Protein AF-A0A7Z9Y527-F1 (afdb_monomer)

Secondary structure (DSSP, 8-state):
----S--HHHHHHHHHHSPTT------------SS----TT--S----HHHHHHHHHHHHHHHHHHTT----------

Solvent-accessible surface area (backbone atoms only — not comparable to full-atom values): 5442 Å² total; per-residue (Å²): 135,94,80,89,71,82,53,71,68,59,50,51,53,48,63,72,71,48,65,84,93,62,90,79,86,84,85,84,85,87,82,67,47,80,60,50,89,71,63,92,86,56,92,65,83,89,46,35,23,58,57,53,47,50,58,48,47,64,62,49,46,59,62,40,47,75,71,76,46,77,88,88,78,89,82,87,86,130

Radius of gyration: 15.47 Å; Cα contacts (8 Å, |Δi|>4): 25; chains: 1; bounding box: 32×27×40 Å

pLDDT: mean 92.59, std 7.53, range [50.88, 97.81]

Mean predicted aligned error: 4.06 Å

Sequence (78 aa):
MKTIRPTPEKLQAFMTAVPDDTPLVMLNLLKYRQEAAYPAEYEGEACSGREAYQRYSAAAMGYVTAVNGRVLWVKLFG

Foldseek 3Di:
DDDDDDDPVVVVVVVVVDDPPDDDDDDDDDDWAQWDDDDPPDPDDTDTRVVVVVVVCVVVVVVCVVVVHDDPDDDDDD

Structure (mmCIF, N/CA/C/O backbone):
data_AF-A0A7Z9Y527-F1
#
_entry.id   AF-A0A7Z9Y527-F1
#
loop_
_atom_site.group_PDB
_atom_site.id
_atom_site.type_symbol
_atom_site.label_atom_id
_atom_site.label_alt_id
_atom_site.label_comp_id
_atom_si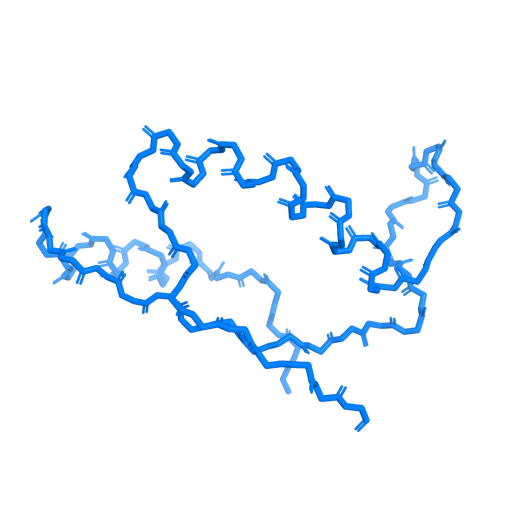te.label_asym_id
_atom_site.label_entity_id
_atom_site.label_seq_id
_atom_site.pdbx_PDB_ins_code
_atom_site.Cartn_x
_atom_site.Cartn_y
_atom_site.Cartn_z
_atom_site.occupancy
_atom_site.B_iso_or_equiv
_atom_site.auth_seq_id
_atom_site.auth_comp_id
_atom_site.auth_asym_id
_atom_site.auth_atom_id
_atom_site.pdbx_PDB_model_num
ATOM 1 N N . MET A 1 1 ? 7.149 14.948 -4.732 1.00 50.88 1 MET A N 1
ATOM 2 C CA . MET A 1 1 ? 7.727 13.965 -3.789 1.00 50.88 1 MET A CA 1
ATOM 3 C C . MET A 1 1 ? 7.344 12.562 -4.261 1.00 50.88 1 MET A C 1
ATOM 5 O O . MET A 1 1 ? 6.163 12.343 -4.494 1.00 50.88 1 MET A O 1
ATOM 9 N N . LYS A 1 2 ? 8.300 11.654 -4.518 1.00 68.69 2 LYS A N 1
ATOM 10 C CA . LYS A 1 2 ? 8.008 10.248 -4.872 1.00 68.69 2 LYS A CA 1
ATOM 11 C C . LYS A 1 2 ? 8.114 9.409 -3.596 1.00 68.69 2 LYS A C 1
ATOM 13 O O . LYS A 1 2 ? 9.212 9.011 -3.228 1.00 68.69 2 LYS A O 1
ATOM 18 N N . THR A 1 3 ? 7.001 9.176 -2.912 1.00 82.62 3 THR A N 1
ATOM 19 C CA . THR A 1 3 ? 6.960 8.336 -1.706 1.00 82.62 3 THR A CA 1
ATOM 20 C C . THR A 1 3 ? 6.251 7.036 -2.056 1.00 82.62 3 THR A C 1
ATOM 22 O O . THR A 1 3 ? 5.091 7.069 -2.447 1.00 82.62 3 THR A O 1
ATOM 25 N N . ILE A 1 4 ? 6.968 5.910 -1.981 1.00 89.00 4 ILE A N 1
ATOM 26 C CA . ILE A 1 4 ? 6.441 4.572 -2.323 1.00 89.00 4 ILE A CA 1
ATOM 27 C C . ILE A 1 4 ? 6.370 3.677 -1.078 1.00 89.00 4 ILE A C 1
ATOM 29 O O . ILE A 1 4 ? 5.488 2.835 -0.977 1.00 89.00 4 ILE A O 1
ATOM 33 N N . ARG A 1 5 ? 7.283 3.868 -0.116 1.00 90.31 5 ARG A N 1
ATOM 34 C CA . ARG A 1 5 ? 7.339 3.120 1.145 1.00 90.31 5 ARG A CA 1
ATOM 35 C C . ARG A 1 5 ? 7.454 4.092 2.325 1.00 90.31 5 ARG A C 1
ATOM 37 O O . ARG A 1 5 ? 8.169 5.091 2.184 1.00 90.31 5 ARG A O 1
ATOM 44 N N . PRO A 1 6 ? 6.776 3.838 3.458 1.00 91.00 6 PRO A N 1
ATOM 45 C CA . PRO A 1 6 ? 7.062 4.549 4.701 1.00 91.00 6 P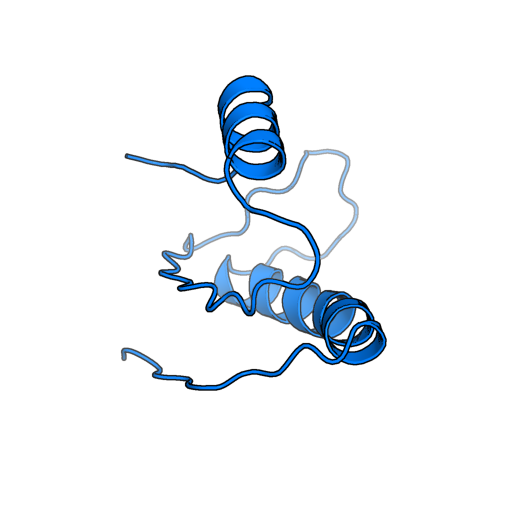RO A CA 1
ATOM 46 C C . PRO A 1 6 ? 8.485 4.221 5.179 1.00 91.00 6 PRO A C 1
ATOM 48 O O . PRO A 1 6 ? 9.025 3.166 4.844 1.00 91.00 6 PRO A O 1
ATOM 51 N N . THR A 1 7 ? 9.102 5.117 5.958 1.00 93.94 7 THR A N 1
ATOM 52 C CA . THR A 1 7 ? 10.346 4.770 6.662 1.00 93.94 7 THR A CA 1
ATOM 53 C C . THR A 1 7 ? 10.022 3.881 7.865 1.00 93.94 7 THR A C 1
ATOM 55 O O . THR A 1 7 ? 8.916 3.993 8.410 1.00 93.94 7 THR A O 1
ATOM 58 N N . PRO A 1 8 ? 10.959 3.025 8.310 1.00 94.81 8 PRO A N 1
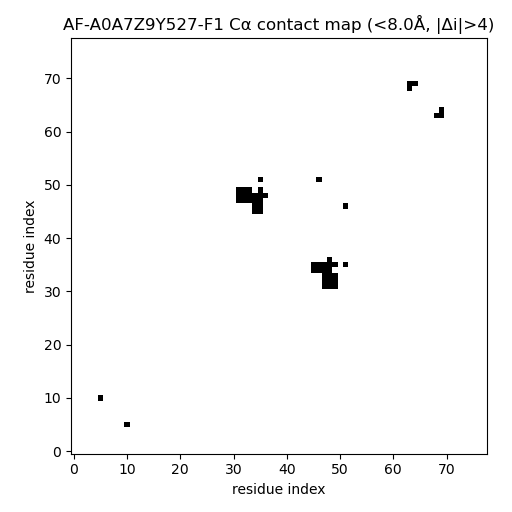ATOM 59 C CA . PRO A 1 8 ? 10.769 2.222 9.514 1.00 94.81 8 PRO A CA 1
ATOM 60 C C . PRO A 1 8 ? 10.411 3.065 10.743 1.00 94.81 8 PRO A C 1
ATOM 62 O O . PRO A 1 8 ? 9.489 2.697 11.465 1.00 94.81 8 PRO A O 1
ATOM 65 N N . GLU A 1 9 ? 11.044 4.233 10.942 1.00 96.38 9 GLU A N 1
ATOM 66 C CA . GLU A 1 9 ? 10.742 5.066 12.117 1.00 96.38 9 GLU A CA 1
ATOM 67 C C . GLU A 1 9 ? 9.316 5.620 12.077 1.00 96.38 9 GLU A C 1
ATOM 69 O O . GLU A 1 9 ? 8.636 5.649 13.098 1.00 96.38 9 GLU A O 1
ATOM 74 N N . LYS A 1 10 ? 8.827 6.027 10.896 1.00 94.25 10 LYS A N 1
ATOM 75 C CA . LYS A 1 10 ? 7.447 6.513 10.746 1.00 94.25 10 LYS A CA 1
ATOM 76 C C . LYS A 1 10 ? 6.425 5.410 10.981 1.00 94.25 10 LYS A C 1
ATOM 78 O O . LYS A 1 10 ? 5.383 5.679 11.573 1.00 94.25 10 LYS A O 1
ATOM 83 N N . LEU A 1 11 ? 6.715 4.194 10.519 1.00 94.12 11 LEU A N 1
ATOM 84 C CA . LEU A 1 11 ? 5.848 3.047 10.765 1.00 94.12 11 LEU A CA 1
ATOM 85 C C . LEU A 1 11 ? 5.804 2.722 12.261 1.00 94.12 11 LEU A C 1
ATOM 87 O O . LEU A 1 11 ? 4.721 2.590 12.816 1.00 94.12 11 LEU A O 1
ATOM 91 N N . GLN A 1 12 ? 6.958 2.672 12.927 1.00 96.00 12 GLN A N 1
ATOM 92 C CA . GLN A 1 12 ? 7.020 2.399 14.361 1.00 96.00 12 GLN A CA 1
ATOM 93 C C . GLN A 1 12 ? 6.326 3.488 15.186 1.00 96.00 12 GLN A C 1
ATOM 95 O O . GLN A 1 12 ? 5.532 3.170 16.064 1.00 96.00 12 GLN A O 1
ATOM 100 N N . ALA A 1 13 ? 6.549 4.765 14.863 1.00 96.25 13 ALA A N 1
ATOM 101 C CA . ALA A 1 13 ? 5.865 5.874 15.522 1.00 96.25 13 ALA A CA 1
ATOM 102 C C . ALA A 1 13 ? 4.337 5.784 15.379 1.00 96.25 13 ALA A C 1
ATOM 104 O O . ALA A 1 13 ? 3.623 6.039 16.344 1.00 96.25 13 ALA A O 1
ATOM 105 N N . PHE A 1 14 ? 3.833 5.390 14.203 1.00 93.88 14 PHE A N 1
ATOM 106 C CA . PHE A 1 14 ? 2.402 5.167 13.991 1.00 93.88 14 PHE A CA 1
ATOM 107 C C . PHE A 1 14 ? 1.867 4.019 14.858 1.00 93.88 14 PHE A C 1
ATOM 109 O O . PHE A 1 14 ? 0.874 4.208 15.554 1.00 93.88 14 PHE A O 1
ATOM 116 N N . MET A 1 15 ? 2.552 2.870 14.864 1.00 92.31 15 MET A N 1
ATOM 117 C CA . MET A 1 15 ? 2.149 1.693 15.646 1.00 92.31 15 MET A CA 1
ATOM 118 C C . MET A 1 15 ? 2.153 1.958 17.159 1.00 92.31 15 MET A C 1
ATOM 120 O O . MET A 1 15 ? 1.328 1.406 17.871 1.00 92.31 15 MET A O 1
ATOM 124 N N . THR A 1 16 ? 3.053 2.811 17.656 1.00 95.25 16 THR A N 1
ATOM 125 C CA . THR A 1 16 ? 3.081 3.208 19.075 1.00 95.25 16 THR A CA 1
ATOM 126 C C . THR A 1 16 ? 1.988 4.220 19.423 1.00 95.25 16 THR A C 1
ATOM 128 O O . THR A 1 16 ? 1.495 4.236 20.548 1.00 95.25 16 THR A O 1
ATOM 131 N N . ALA A 1 17 ? 1.646 5.116 18.494 1.00 95.31 17 ALA A N 1
ATOM 132 C CA . ALA A 1 17 ? 0.720 6.216 18.752 1.00 95.31 17 ALA A CA 1
ATOM 133 C C . ALA A 1 17 ? -0.759 5.822 18.619 1.00 95.31 17 ALA A C 1
ATOM 135 O O . ALA A 1 17 ? -1.612 6.471 19.225 1.00 95.31 17 ALA A O 1
ATOM 136 N N . VAL A 1 18 ? -1.073 4.810 17.809 1.00 93.19 18 VAL A N 1
ATOM 137 C CA . VAL A 1 18 ? -2.449 4.357 17.578 1.00 93.19 18 VAL A CA 1
ATOM 138 C C . VAL A 1 18 ? -2.750 3.165 18.487 1.00 93.19 18 VAL A C 1
ATOM 140 O O . VAL A 1 18 ? -2.068 2.152 18.366 1.00 93.19 18 VAL A O 1
ATOM 143 N N . PRO A 1 19 ? -3.761 3.251 19.372 1.00 93.69 19 PRO A N 1
ATOM 144 C CA . PRO A 1 19 ? -4.173 2.115 20.185 1.00 93.69 19 PRO A CA 1
ATOM 145 C C . PRO A 1 19 ? -4.664 0.947 19.331 1.00 93.69 19 PRO A C 1
ATOM 147 O O . PRO A 1 19 ? -5.294 1.156 18.286 1.00 93.69 19 PRO A O 1
ATOM 150 N N . ASP A 1 20 ? -4.458 -0.267 19.835 1.00 89.75 20 ASP A N 1
ATOM 151 C CA . ASP A 1 20 ? -5.036 -1.477 19.255 1.00 89.75 20 ASP A CA 1
ATOM 152 C C . ASP A 1 20 ? -6.565 -1.351 19.115 1.00 89.75 20 ASP A C 1
ATOM 154 O O . ASP A 1 20 ? -7.218 -0.570 19.812 1.00 89.75 20 ASP A O 1
ATOM 158 N N . ASP A 1 21 ? -7.132 -2.087 18.158 1.00 88.75 21 ASP A N 1
ATOM 159 C CA . ASP A 1 21 ? -8.568 -2.118 17.839 1.00 88.75 21 ASP A CA 1
ATOM 160 C C . ASP A 1 21 ? -9.207 -0.768 17.450 1.00 88.75 21 ASP A C 1
ATOM 162 O O . ASP A 1 21 ? -10.428 -0.663 17.300 1.00 88.75 21 ASP A O 1
ATOM 166 N N . THR A 1 22 ? -8.402 0.268 17.198 1.00 92.50 22 THR A N 1
ATOM 167 C CA . THR A 1 22 ? -8.890 1.539 16.650 1.00 92.50 22 THR A CA 1
ATOM 168 C C . THR A 1 22 ? -9.249 1.381 15.164 1.00 92.50 22 THR A C 1
ATOM 170 O O . THR A 1 22 ? -8.378 1.034 14.361 1.00 92.50 22 THR A O 1
ATOM 173 N N . PRO A 1 23 ? -10.490 1.687 14.729 1.00 92.06 23 PRO A N 1
ATOM 174 C CA . PRO A 1 23 ? -10.839 1.658 13.312 1.00 92.06 23 PRO A CA 1
ATOM 175 C C . PRO A 1 23 ? -10.038 2.689 12.509 1.00 92.06 23 PRO A C 1
ATOM 177 O O . PRO A 1 23 ? -10.057 3.884 12.807 1.00 92.06 23 PRO A O 1
ATOM 180 N N . LEU A 1 24 ? -9.377 2.235 11.444 1.00 93.19 24 LEU A N 1
ATOM 181 C CA . LEU A 1 24 ? -8.556 3.076 10.574 1.00 93.19 24 LEU A CA 1
ATOM 182 C C . LEU A 1 24 ? -9.142 3.167 9.166 1.00 93.19 24 LEU A C 1
ATOM 184 O O . LEU A 1 24 ? -9.503 2.163 8.550 1.00 93.19 24 LEU A O 1
ATOM 188 N N . VAL A 1 25 ? -9.172 4.384 8.620 1.00 95.25 25 VAL A N 1
ATOM 189 C CA . VAL A 1 25 ? -9.465 4.626 7.203 1.00 95.25 25 VAL A CA 1
ATOM 190 C C . VAL A 1 25 ? -8.159 4.937 6.478 1.00 95.25 25 VAL A C 1
ATOM 192 O O . VAL A 1 25 ? -7.553 5.984 6.689 1.00 95.25 25 VAL A O 1
ATOM 195 N N . MET A 1 26 ? -7.741 4.038 5.586 1.00 94.00 26 MET A N 1
ATOM 196 C CA . MET A 1 26 ? -6.523 4.202 4.789 1.00 94.00 26 MET A CA 1
ATOM 197 C C . MET A 1 26 ? -6.831 4.923 3.470 1.00 94.00 26 MET A C 1
ATOM 199 O O . MET A 1 26 ? -7.421 4.343 2.555 1.00 94.00 26 MET A O 1
ATOM 203 N N . LEU A 1 27 ? -6.420 6.190 3.350 1.00 93.94 27 LEU A N 1
ATOM 204 C CA . LEU A 1 27 ? -6.563 6.966 2.115 1.00 93.94 27 LEU A CA 1
ATOM 205 C C . LEU A 1 27 ? -5.408 6.675 1.146 1.00 93.94 27 LEU A C 1
ATOM 207 O O . LEU A 1 27 ? -4.259 7.024 1.408 1.00 93.94 27 LEU A O 1
ATOM 211 N N . ASN A 1 28 ? -5.728 6.096 -0.012 1.00 92.62 28 ASN A N 1
ATOM 212 C CA . ASN A 1 28 ? -4.767 5.837 -1.083 1.00 92.62 28 ASN A CA 1
ATOM 213 C C . ASN A 1 28 ? -4.906 6.873 -2.208 1.00 92.62 28 ASN A C 1
ATOM 215 O O . ASN A 1 28 ? -5.943 6.949 -2.865 1.00 92.62 28 ASN A O 1
ATOM 219 N N . LEU A 1 29 ? -3.843 7.642 -2.464 1.00 92.94 29 LEU A N 1
ATOM 220 C CA . LEU A 1 29 ? -3.728 8.564 -3.599 1.00 92.94 29 LEU A CA 1
ATOM 221 C C . LEU A 1 29 ? -2.600 8.083 -4.511 1.00 92.94 29 LEU A C 1
ATOM 223 O O . LEU A 1 29 ? -1.419 8.203 -4.186 1.00 92.94 29 LEU A O 1
ATOM 227 N N . LEU A 1 30 ? -2.973 7.493 -5.644 1.00 92.12 30 LEU A N 1
ATOM 228 C CA . LEU A 1 30 ? -2.058 6.711 -6.468 1.00 92.12 30 LEU A CA 1
ATOM 229 C C . LEU A 1 30 ? -1.700 7.465 -7.747 1.00 92.12 30 LEU A C 1
ATOM 231 O O . LEU A 1 30 ? -2.569 7.821 -8.541 1.00 92.12 30 LEU A O 1
ATOM 235 N N . LYS A 1 31 ? -0.398 7.668 -7.964 1.00 92.38 31 LYS A N 1
ATOM 236 C CA . LYS A 1 31 ? 0.155 8.163 -9.227 1.00 92.38 31 LYS A CA 1
ATOM 237 C C . LYS A 1 31 ? 0.959 7.051 -9.889 1.00 92.38 31 LYS A C 1
ATOM 239 O O . LYS A 1 31 ? 2.020 6.674 -9.393 1.00 92.38 31 LYS A O 1
ATOM 244 N N . TYR A 1 32 ? 0.465 6.551 -11.015 1.00 93.56 32 TYR A N 1
ATOM 245 C CA . TYR A 1 32 ? 1.108 5.466 -11.753 1.00 93.56 32 TYR A CA 1
ATOM 246 C C . TYR A 1 32 ? 2.212 5.983 -12.677 1.00 93.56 32 TYR A C 1
ATOM 248 O O . TYR A 1 32 ? 2.155 7.105 -13.185 1.00 93.56 32 TYR A O 1
ATOM 256 N N . ARG A 1 33 ? 3.228 5.146 -12.895 1.00 94.88 33 ARG A N 1
ATOM 257 C CA . ARG A 1 33 ? 4.200 5.331 -13.979 1.00 94.88 33 ARG A CA 1
ATOM 258 C C . ARG A 1 33 ? 3.583 4.873 -15.301 1.00 94.88 33 ARG A C 1
ATOM 260 O O . ARG A 1 33 ? 2.708 4.008 -15.282 1.00 94.88 33 ARG A O 1
ATOM 267 N N . GLN A 1 34 ? 4.068 5.419 -16.417 1.00 96.81 34 GLN A N 1
ATOM 268 C CA . GLN A 1 34 ? 3.721 4.903 -17.746 1.00 96.81 34 GLN A CA 1
ATOM 269 C C . GLN A 1 34 ? 4.151 3.439 -17.876 1.00 96.81 34 GLN A C 1
ATOM 271 O O . GLN A 1 34 ? 3.321 2.609 -18.210 1.00 96.81 34 GLN A O 1
ATOM 276 N N . GLU A 1 35 ? 5.380 3.123 -17.464 1.00 97.00 35 GLU A N 1
ATOM 277 C CA . GLU A 1 35 ? 5.929 1.764 -17.423 1.00 97.00 35 GLU A CA 1
ATOM 278 C C . GLU A 1 35 ? 6.279 1.364 -15.983 1.00 97.00 35 GLU A C 1
ATOM 280 O O . GLU A 1 35 ? 6.788 2.175 -15.191 1.00 97.00 35 GLU A O 1
ATOM 285 N N . ALA A 1 36 ? 5.969 0.121 -15.615 1.00 96.88 36 ALA A N 1
ATOM 286 C CA . ALA A 1 36 ? 6.334 -0.441 -14.324 1.00 96.88 36 ALA A CA 1
ATOM 287 C C . ALA A 1 36 ? 7.859 -0.602 -14.221 1.00 96.88 36 ALA A C 1
ATOM 289 O O . ALA A 1 36 ? 8.521 -1.044 -15.152 1.00 96.88 36 ALA A O 1
ATOM 290 N N . ALA A 1 37 ? 8.422 -0.237 -13.069 1.00 94.81 37 ALA A N 1
ATOM 291 C CA . ALA A 1 37 ? 9.860 -0.307 -12.825 1.00 94.81 37 ALA A CA 1
ATOM 292 C C . ALA A 1 37 ? 10.181 -1.539 -11.968 1.00 94.81 37 ALA A C 1
ATOM 294 O O . ALA A 1 37 ? 10.307 -1.421 -10.746 1.00 94.81 37 ALA A O 1
ATOM 295 N N . TYR A 1 38 ? 10.251 -2.707 -12.606 1.00 95.06 38 TYR A N 1
ATOM 296 C CA . TYR A 1 38 ? 10.697 -3.950 -11.975 1.00 95.06 38 TYR A CA 1
ATOM 297 C C . TYR A 1 38 ? 12.237 -4.079 -12.015 1.00 95.06 38 TYR A C 1
ATOM 299 O O . TYR A 1 38 ? 12.866 -3.459 -12.876 1.00 95.06 38 TYR A O 1
ATOM 307 N N . PRO A 1 39 ? 12.859 -4.830 -11.081 1.00 94.75 39 PRO A N 1
ATOM 308 C CA . PRO A 1 39 ? 14.283 -5.182 -11.145 1.00 94.75 39 PRO A CA 1
ATOM 309 C C . PRO A 1 39 ? 14.640 -5.954 -12.424 1.00 94.75 39 PRO A C 1
ATOM 311 O O . PRO A 1 39 ? 13.767 -6.562 -13.038 1.00 94.75 39 PRO A O 1
ATOM 314 N N . ALA A 1 40 ? 15.918 -5.954 -12.811 1.00 93.00 40 ALA A N 1
ATOM 315 C CA . ALA A 1 40 ? 16.375 -6.573 -14.062 1.00 93.00 40 ALA A CA 1
ATOM 316 C C . ALA A 1 40 ? 16.189 -8.101 -14.073 1.00 93.00 40 ALA A C 1
ATOM 318 O O . ALA A 1 40 ? 15.970 -8.696 -15.121 1.00 93.00 40 ALA A O 1
ATOM 319 N N . GLU A 1 41 ? 16.246 -8.717 -12.897 1.00 95.69 41 GLU A N 1
ATOM 320 C CA . GLU A 1 41 ? 16.029 -10.140 -12.649 1.00 95.69 41 GLU A CA 1
ATOM 321 C C . GLU A 1 41 ? 14.546 -10.562 -12.667 1.00 95.69 41 GLU A C 1
ATOM 323 O O . GLU A 1 41 ? 14.237 -11.734 -12.463 1.00 95.69 41 GLU A O 1
ATOM 328 N N . TYR A 1 42 ? 13.608 -9.632 -12.873 1.00 93.69 42 TYR A N 1
ATOM 329 C CA . TYR A 1 42 ? 12.187 -9.962 -12.952 1.00 93.69 42 TYR A CA 1
ATOM 330 C C . TYR A 1 42 ? 11.830 -10.550 -14.325 1.00 93.69 42 TYR A C 1
ATOM 332 O O . TYR A 1 42 ? 11.752 -9.831 -15.317 1.00 93.69 42 TYR A O 1
ATOM 340 N N . GLU A 1 43 ? 11.533 -11.848 -14.368 1.00 91.75 43 GLU A N 1
ATOM 341 C CA . GLU A 1 43 ? 11.173 -12.589 -15.591 1.00 91.75 43 GLU A CA 1
ATOM 342 C C . GLU A 1 43 ? 9.688 -12.444 -15.997 1.00 91.75 43 GLU A C 1
ATOM 344 O O . GLU A 1 43 ? 9.066 -13.379 -16.499 1.00 91.75 43 GLU A O 1
ATOM 349 N N . GLY A 1 44 ? 9.077 -11.284 -15.748 1.00 89.12 44 GLY A N 1
ATOM 350 C CA . GLY A 1 44 ? 7.678 -11.027 -16.096 1.00 89.12 44 GLY A CA 1
ATOM 351 C C . GLY A 1 44 ? 7.510 -10.116 -17.307 1.00 89.12 44 GLY A C 1
ATOM 352 O O . GLY A 1 44 ? 8.389 -9.332 -17.657 1.00 89.12 44 GLY A O 1
ATOM 353 N N . GLU A 1 45 ? 6.332 -10.181 -17.925 1.00 93.25 45 GLU A N 1
ATOM 354 C CA . GLU A 1 45 ? 5.982 -9.295 -19.033 1.00 93.25 45 GLU A CA 1
ATOM 355 C C . GLU A 1 45 ? 6.009 -7.823 -18.607 1.00 93.25 45 GLU A C 1
ATOM 357 O O . GLU A 1 45 ? 5.443 -7.447 -17.568 1.00 93.25 45 GLU A O 1
ATOM 362 N N . ALA A 1 46 ? 6.616 -6.992 -19.460 1.00 95.38 46 ALA A N 1
ATOM 363 C CA . ALA A 1 46 ? 6.555 -5.545 -19.338 1.00 95.38 46 ALA A CA 1
ATOM 364 C C . ALA A 1 46 ? 5.091 -5.088 -19.291 1.00 95.38 46 ALA A C 1
ATOM 366 O O . ALA A 1 46 ? 4.240 -5.570 -20.037 1.00 95.38 46 ALA A O 1
ATOM 367 N N . CYS A 1 47 ? 4.791 -4.156 -18.394 1.00 97.19 47 CYS A N 1
ATOM 368 C CA . CYS A 1 47 ? 3.444 -3.635 -18.224 1.00 97.19 47 CYS A CA 1
ATOM 369 C C . CYS A 1 47 ? 3.473 -2.192 -17.728 1.00 97.19 47 CYS A C 1
ATOM 371 O O . CYS A 1 47 ? 4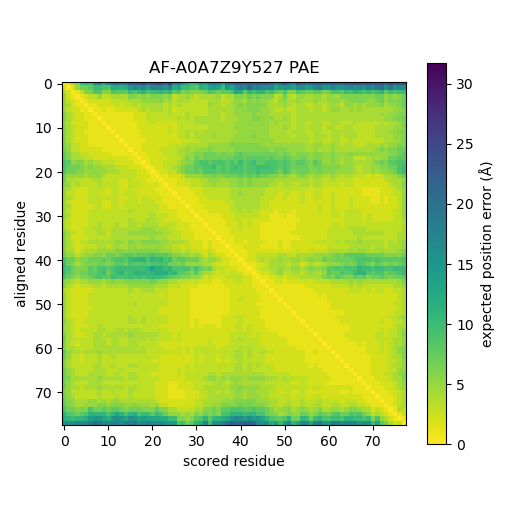.496 -1.676 -17.262 1.00 97.19 47 CYS A O 1
ATOM 373 N N . SER A 1 48 ? 2.330 -1.525 -17.813 1.00 97.81 48 SER A N 1
ATOM 374 C CA . SER A 1 48 ? 2.154 -0.197 -17.249 1.00 97.81 48 SER A CA 1
ATOM 375 C C . SER A 1 48 ? 2.150 -0.224 -15.721 1.00 97.81 48 SER A C 1
ATOM 377 O O . SER A 1 48 ? 1.818 -1.223 -15.076 1.00 97.81 48 SER A O 1
ATOM 379 N N . GLY A 1 49 ? 2.433 0.924 -15.098 1.00 96.69 49 GLY A N 1
ATOM 380 C CA . GLY A 1 49 ? 2.343 1.041 -13.641 1.00 96.69 49 GLY A CA 1
ATOM 381 C C 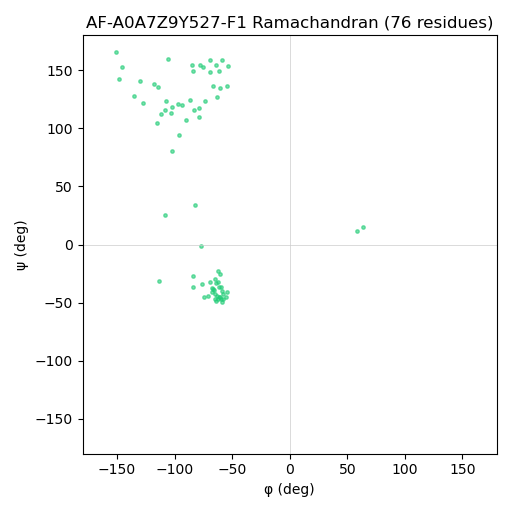. GLY A 1 49 ? 0.932 0.777 -13.095 1.00 96.69 49 GLY A C 1
ATOM 382 O O . GLY A 1 49 ? 0.791 0.373 -11.941 1.00 96.69 49 GLY A O 1
ATOM 383 N N . ARG A 1 50 ? -0.111 0.985 -13.912 1.00 95.56 50 ARG A N 1
ATOM 384 C CA . ARG A 1 50 ? -1.503 0.695 -13.543 1.00 95.56 50 ARG A CA 1
ATOM 385 C C . ARG A 1 50 ? -1.777 -0.808 -13.548 1.00 95.56 50 ARG A C 1
ATOM 387 O O . ARG A 1 50 ? -2.368 -1.298 -12.592 1.00 95.56 50 ARG A O 1
ATOM 394 N N . GLU A 1 51 ? -1.324 -1.527 -14.569 1.00 97.31 51 GLU A N 1
ATOM 395 C CA . GLU A 1 51 ? -1.469 -2.989 -14.651 1.00 97.31 51 GLU A CA 1
ATOM 396 C C . GLU A 1 51 ? -0.685 -3.686 -13.538 1.00 97.31 51 GLU A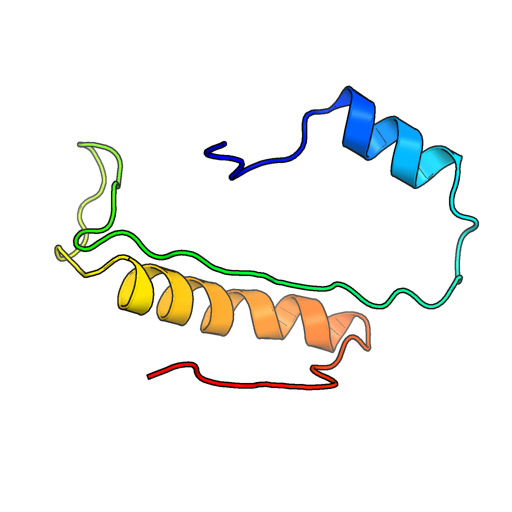 C 1
ATOM 398 O O . GLU A 1 51 ? -1.219 -4.566 -12.861 1.00 97.31 51 GLU A O 1
ATOM 403 N N . ALA A 1 52 ? 0.544 -3.236 -13.267 1.00 97.00 52 ALA A N 1
ATOM 404 C CA . ALA A 1 52 ? 1.324 -3.710 -12.126 1.00 97.00 52 ALA A CA 1
ATOM 405 C C . ALA A 1 52 ? 0.564 -3.534 -10.799 1.00 97.00 52 ALA A C 1
ATOM 407 O O . ALA A 1 52 ? 0.496 -4.460 -9.987 1.00 97.00 52 ALA A O 1
ATOM 408 N N . TYR A 1 53 ? -0.055 -2.365 -10.586 1.00 95.69 53 TYR A N 1
ATOM 409 C CA . TYR A 1 53 ? -0.841 -2.112 -9.379 1.00 95.69 53 TYR A CA 1
ATOM 410 C C . TYR A 1 53 ? -2.111 -2.967 -9.317 1.00 95.69 53 TYR A C 1
ATOM 412 O O . TYR A 1 53 ? -2.444 -3.457 -8.245 1.00 95.69 53 TYR A O 1
ATOM 420 N N . GLN A 1 54 ? -2.791 -3.211 -10.441 1.00 95.38 54 GLN A N 1
ATOM 421 C CA . GLN A 1 54 ? -3.955 -4.105 -10.495 1.00 95.38 54 GLN A CA 1
ATOM 422 C C . GLN A 1 54 ? -3.594 -5.541 -10.096 1.00 95.38 54 GLN A C 1
ATOM 424 O O . GLN A 1 54 ? -4.298 -6.133 -9.276 1.00 95.38 54 GLN A O 1
ATOM 429 N N . ARG A 1 55 ? -2.474 -6.075 -10.608 1.00 95.94 55 ARG A N 1
ATOM 430 C CA . ARG A 1 55 ? -1.953 -7.399 -10.215 1.00 95.94 55 ARG A CA 1
ATOM 431 C C . ARG A 1 55 ? -1.681 -7.455 -8.708 1.00 95.94 55 ARG A C 1
ATOM 433 O O . ARG A 1 55 ? -2.125 -8.380 -8.032 1.00 95.94 55 ARG A O 1
ATOM 440 N N . TYR A 1 56 ? -1.012 -6.430 -8.175 1.00 94.94 56 TYR A N 1
ATOM 441 C CA . TYR A 1 56 ? -0.777 -6.293 -6.737 1.00 94.94 56 TYR A CA 1
ATOM 442 C C . TYR A 1 56 ? -2.087 -6.244 -5.937 1.00 94.94 56 TYR A C 1
ATOM 444 O O . TYR A 1 56 ? -2.237 -6.993 -4.976 1.00 94.94 56 TYR A O 1
ATOM 452 N N . SER A 1 57 ? -3.045 -5.399 -6.327 1.00 94.88 57 SER A N 1
ATOM 453 C CA . SER A 1 57 ? -4.315 -5.239 -5.614 1.00 94.88 57 SER A CA 1
ATOM 454 C C . SER A 1 57 ? -5.132 -6.525 -5.583 1.00 94.88 57 SER A C 1
ATOM 456 O O . SER A 1 57 ? -5.747 -6.805 -4.559 1.00 94.88 57 SER A O 1
ATOM 458 N N . ALA A 1 58 ? -5.115 -7.318 -6.659 1.00 95.50 58 ALA A N 1
ATOM 459 C CA . ALA A 1 58 ? -5.807 -8.604 -6.699 1.00 95.50 58 ALA A CA 1
ATOM 460 C C . ALA A 1 58 ? -5.279 -9.568 -5.622 1.00 95.50 58 ALA A C 1
ATOM 462 O O . ALA A 1 58 ? -6.070 -10.161 -4.892 1.00 95.50 58 ALA A O 1
ATOM 463 N N . ALA A 1 59 ? -3.954 -9.663 -5.464 1.00 96.00 59 ALA A N 1
ATOM 464 C CA . ALA A 1 59 ? -3.337 -10.473 -4.413 1.00 96.00 59 ALA A CA 1
ATOM 465 C C . ALA A 1 59 ? -3.534 -9.862 -3.013 1.00 96.00 59 ALA A C 1
ATOM 467 O O . ALA A 1 59 ? -3.884 -10.558 -2.061 1.00 96.00 59 ALA A O 1
ATOM 468 N N . ALA A 1 60 ? -3.343 -8.546 -2.882 1.00 96.12 60 ALA A N 1
ATOM 469 C CA . ALA A 1 60 ? -3.427 -7.837 -1.608 1.00 96.12 60 ALA A CA 1
ATOM 470 C C . ALA A 1 60 ? -4.836 -7.871 -0.996 1.00 96.12 60 ALA A C 1
ATOM 472 O O . ALA A 1 60 ? -4.969 -7.910 0.228 1.00 96.12 60 ALA A O 1
ATOM 473 N N . MET A 1 61 ? -5.886 -7.877 -1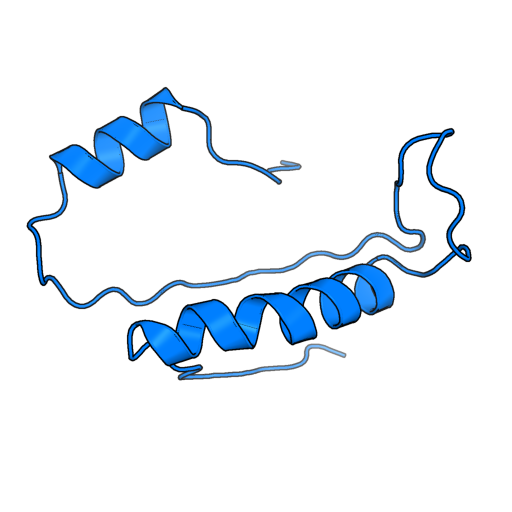.827 1.00 95.81 61 MET A N 1
ATOM 474 C CA . MET A 1 61 ? -7.269 -7.838 -1.350 1.00 95.81 61 MET A CA 1
ATOM 475 C C . MET A 1 61 ? -7.608 -9.030 -0.452 1.00 95.81 61 MET A C 1
ATOM 477 O O . MET A 1 61 ? -8.291 -8.837 0.549 1.00 95.81 61 MET A O 1
ATOM 481 N N . GLY A 1 62 ? -7.072 -10.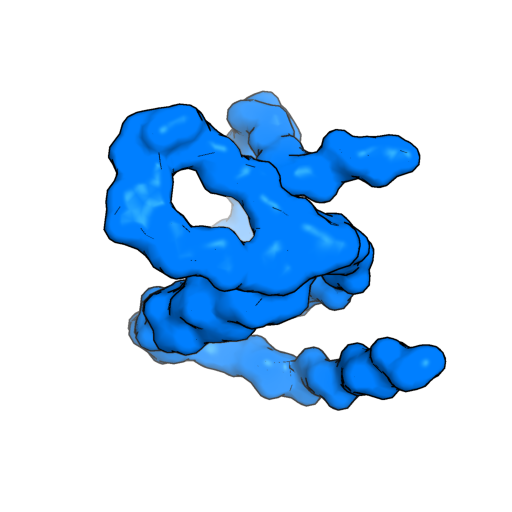223 -0.742 1.00 96.62 62 GLY A N 1
ATOM 482 C CA . GLY A 1 62 ? -7.284 -11.408 0.095 1.00 96.62 62 GLY A CA 1
ATOM 483 C C . GLY A 1 62 ? -6.823 -11.195 1.541 1.00 96.62 62 GLY A C 1
ATOM 484 O O . GLY A 1 62 ? -7.555 -11.510 2.479 1.00 96.62 62 GLY A O 1
ATOM 485 N N . TYR A 1 63 ? -5.656 -10.569 1.728 1.00 96.62 63 TYR A N 1
ATOM 486 C CA . TYR A 1 63 ? -5.134 -10.231 3.055 1.00 96.62 63 TYR A CA 1
ATOM 487 C C . TYR A 1 63 ? -5.972 -9.161 3.755 1.00 96.62 63 TYR A C 1
ATOM 489 O O . TYR A 1 63 ? -6.241 -9.281 4.946 1.00 96.62 63 TYR A O 1
ATOM 497 N N . VAL A 1 64 ? -6.418 -8.137 3.020 1.00 95.75 64 VAL A N 1
ATOM 498 C CA . VAL A 1 64 ? -7.267 -7.068 3.572 1.00 95.75 64 VAL A CA 1
ATOM 499 C C . VAL A 1 64 ? -8.591 -7.639 4.076 1.00 95.75 64 VAL A C 1
ATOM 501 O O . VAL A 1 64 ? -9.001 -7.345 5.198 1.00 95.75 64 VAL A O 1
ATOM 504 N N . THR A 1 65 ? -9.242 -8.492 3.285 1.00 96.31 65 THR A N 1
ATOM 505 C CA . THR A 1 65 ? -10.522 -9.096 3.671 1.00 96.31 65 THR A CA 1
ATOM 506 C C . THR A 1 65 ? -10.380 -10.092 4.819 1.00 96.31 65 THR A C 1
ATOM 508 O O . THR A 1 65 ? -11.277 -10.170 5.654 1.00 96.31 65 THR A O 1
ATOM 511 N N . ALA A 1 66 ? -9.251 -10.807 4.913 1.00 97.44 66 ALA A N 1
ATOM 512 C CA . ALA A 1 66 ? -8.994 -11.766 5.991 1.00 97.44 66 ALA A CA 1
ATOM 513 C C . ALA A 1 66 ? -8.950 -11.114 7.387 1.00 97.44 66 ALA A C 1
ATOM 515 O O . ALA A 1 66 ? -9.191 -11.790 8.382 1.00 97.44 66 ALA A O 1
ATOM 516 N N . VAL A 1 67 ? -8.685 -9.804 7.458 1.00 94.12 67 VAL A N 1
ATOM 517 C CA . VAL A 1 67 ? -8.670 -9.016 8.703 1.00 94.12 67 VAL A CA 1
ATOM 518 C C . VAL A 1 67 ? -9.870 -8.062 8.818 1.00 94.12 67 VAL A C 1
ATOM 520 O O . VAL A 1 67 ? -9.794 -7.045 9.500 1.00 94.12 67 VAL A O 1
ATOM 523 N N . ASN A 1 68 ? -10.990 -8.373 8.149 1.00 94.81 68 ASN A N 1
ATOM 524 C CA . ASN A 1 68 ? -12.228 -7.570 8.116 1.00 94.81 68 ASN A CA 1
ATOM 525 C C . ASN A 1 68 ? -12.089 -6.172 7.482 1.00 94.81 68 ASN A C 1
ATOM 527 O O . ASN A 1 68 ? -12.974 -5.319 7.618 1.00 94.81 68 ASN A O 1
ATOM 531 N N . GLY A 1 69 ? -10.999 -5.929 6.754 1.00 96.00 69 GLY A N 1
ATOM 532 C CA . GLY A 1 69 ? -10.823 -4.723 5.962 1.00 96.00 69 GLY A CA 1
ATOM 533 C C . GLY A 1 69 ? -11.771 -4.696 4.762 1.00 96.00 69 GLY A C 1
ATOM 534 O O . GLY A 1 69 ? -12.118 -5.727 4.185 1.00 96.00 69 GLY A O 1
ATOM 535 N N . ARG A 1 70 ? -12.184 -3.492 4.360 1.00 96.06 70 ARG A N 1
ATOM 536 C CA . ARG A 1 70 ? -13.049 -3.281 3.193 1.00 96.06 70 ARG A CA 1
ATOM 537 C C . ARG A 1 70 ? -12.723 -1.984 2.472 1.00 96.06 70 ARG A C 1
ATOM 539 O O . ARG A 1 70 ? -12.279 -1.010 3.080 1.00 96.06 70 ARG A O 1
ATOM 546 N N . VAL A 1 71 ? -13.007 -1.955 1.175 1.00 95.50 71 VAL A N 1
ATOM 547 C CA . VAL A 1 71 ? -12.953 -0.726 0.383 1.00 95.50 71 VAL A CA 1
ATOM 548 C C . VAL A 1 71 ? -14.215 0.084 0.659 1.00 95.50 71 VAL A C 1
ATOM 550 O O . VAL A 1 71 ? -15.320 -0.373 0.388 1.00 95.50 71 VAL A O 1
ATOM 553 N N . LEU A 1 72 ? -14.049 1.286 1.212 1.00 96.19 72 LEU A N 1
ATOM 554 C CA . LEU A 1 72 ? -15.173 2.188 1.481 1.00 96.19 72 LEU A CA 1
ATOM 555 C C . LEU A 1 72 ? -15.555 3.016 0.248 1.00 96.19 72 LEU A C 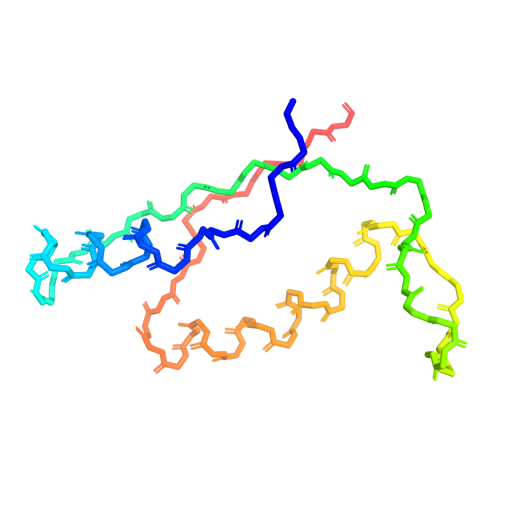1
ATOM 557 O O . LEU A 1 72 ? -16.731 3.270 0.018 1.00 96.19 72 LEU A O 1
ATOM 561 N N . TRP A 1 73 ? -14.562 3.430 -0.546 1.00 94.81 73 TRP A N 1
ATOM 562 C CA . TRP A 1 73 ? -14.741 4.343 -1.674 1.00 94.81 73 TRP A CA 1
ATOM 563 C C . TRP A 1 73 ? -13.741 4.027 -2.784 1.00 94.81 73 TRP A C 1
ATOM 565 O O . TRP A 1 73 ? -12.570 3.764 -2.507 1.00 94.81 73 TRP A O 1
ATOM 575 N N . VAL A 1 74 ? -14.174 4.136 -4.041 1.00 93.38 74 VAL A N 1
ATOM 576 C CA . VAL A 1 74 ? -13.288 4.128 -5.211 1.00 93.38 74 VAL A CA 1
ATOM 577 C C . VAL A 1 74 ? -13.729 5.232 -6.155 1.00 93.38 74 VAL A C 1
ATOM 579 O O . VAL A 1 74 ? -14.893 5.296 -6.543 1.00 93.38 74 VAL A O 1
ATOM 582 N N . LYS A 1 75 ? -12.788 6.088 -6.552 1.00 91.56 75 LYS A N 1
ATOM 583 C CA . LYS A 1 75 ? -12.994 7.053 -7.629 1.00 91.56 75 LYS A CA 1
ATOM 584 C C . LYS A 1 75 ? -11.873 6.913 -8.644 1.00 91.56 75 LYS A C 1
ATOM 586 O O . LYS A 1 75 ? -10.699 7.047 -8.306 1.00 91.56 75 LYS A O 1
ATOM 591 N N . LEU A 1 76 ? -12.252 6.633 -9.886 1.00 82.75 76 LEU A N 1
ATOM 592 C CA . LEU A 1 76 ? -11.337 6.652 -11.017 1.00 82.75 76 LEU A CA 1
ATOM 593 C C . LEU A 1 76 ? -11.287 8.081 -11.559 1.00 82.75 76 LEU A C 1
ATOM 595 O O . LEU A 1 76 ? -12.321 8.669 -11.865 1.00 82.75 76 LEU A O 1
ATOM 599 N N . PHE A 1 77 ? -10.083 8.639 -11.634 1.00 74.25 77 PHE A N 1
ATOM 600 C CA . PHE A 1 77 ? -9.828 9.890 -12.338 1.00 74.25 77 PHE A CA 1
ATOM 601 C C . PHE A 1 77 ? -9.392 9.531 -13.761 1.00 74.25 77 PHE A C 1
ATOM 603 O O . PHE A 1 77 ? -8.438 8.760 -13.925 1.00 74.25 77 PHE A O 1
ATOM 610 N N . GLY A 1 78 ? -10.161 10.007 -14.740 1.00 60.78 78 GLY A N 1
ATOM 611 C CA . GLY A 1 78 ? -9.850 9.946 -16.169 1.00 60.78 78 GLY A CA 1
ATOM 612 C C . GLY A 1 78 ? -9.095 11.181 -16.622 1.00 60.78 78 GLY A C 1
ATOM 613 O O . GLY A 1 78 ? -9.237 12.225 -15.944 1.00 60.78 78 GLY A O 1
#